Protein AF-A0A7V5RZQ2-F1 (afdb_monomer_lite)

Sequence (132 aa):
MTATGRISSGVIPLNARLYEAFACYRLAHAGFLLDWLLPAELPARLPHLSVLITIGHGAFGDATRLALNQFLESGGIWIAIGSPCDAPDLLGVEPQLHPSGAPVQLGEGYACAERENPLFKRDWELLHGFGG

Radius of gyration: 15.68 Å; chains: 1; bounding box: 34×39×40 Å

Structure (mmCIF, N/CA/C/O backbone):
data_AF-A0A7V5RZQ2-F1
#
_entry.id   AF-A0A7V5RZQ2-F1
#
loop_
_atom_site.group_PDB
_atom_site.id
_atom_site.type_symbol
_atom_site.label_atom_id
_atom_site.label_alt_id
_atom_site.label_comp_id
_atom_site.label_asym_id
_atom_site.label_entity_id
_atom_site.label_seq_id
_atom_site.pdbx_PDB_ins_code
_atom_site.Cartn_x
_atom_site.Cartn_y
_atom_site.Cartn_z
_atom_site.occupancy
_atom_site.B_iso_or_equiv
_atom_site.auth_seq_id
_atom_site.auth_comp_id
_atom_site.auth_asym_id
_atom_site.auth_atom_id
_atom_site.pdbx_PDB_model_num
ATOM 1 N N . MET A 1 1 ? -10.235 -18.682 22.147 1.00 24.05 1 MET A N 1
ATOM 2 C CA . MET A 1 1 ? -11.330 -19.211 21.297 1.00 24.05 1 MET A CA 1
ATOM 3 C C . MET A 1 1 ? -10.685 -19.991 20.155 1.00 24.05 1 MET A C 1
ATOM 5 O O . MET A 1 1 ? -9.606 -19.593 19.748 1.00 24.05 1 MET A O 1
ATOM 9 N N . THR A 1 2 ? -11.220 -21.157 19.782 1.00 22.09 2 THR A N 1
ATOM 10 C CA . THR A 1 2 ? -10.489 -22.326 19.233 1.00 22.09 2 THR A CA 1
ATOM 11 C C . THR A 1 2 ? -9.545 -22.073 18.039 1.00 22.09 2 THR A C 1
ATOM 13 O O . THR A 1 2 ? -9.846 -21.311 17.127 1.00 22.09 2 THR A O 1
ATOM 16 N N . ALA A 1 3 ? -8.391 -22.759 18.074 1.00 30.34 3 ALA A N 1
ATOM 17 C CA . ALA A 1 3 ? -7.157 -22.578 17.294 1.00 30.34 3 ALA A CA 1
ATOM 18 C C . ALA A 1 3 ? -7.210 -23.011 15.811 1.00 30.34 3 ALA A C 1
ATOM 20 O O . ALA A 1 3 ? -6.314 -23.686 15.312 1.00 30.34 3 ALA A O 1
ATOM 21 N N . THR A 1 4 ? -8.260 -22.629 15.095 1.00 28.31 4 THR A N 1
ATOM 22 C CA . THR A 1 4 ? -8.376 -22.801 13.640 1.00 28.31 4 THR A CA 1
ATOM 23 C C . THR A 1 4 ? -8.973 -21.524 13.067 1.00 28.31 4 THR A C 1
ATOM 25 O O . THR A 1 4 ? -10.167 -21.423 12.791 1.00 28.31 4 THR A O 1
ATOM 28 N N . GLY A 1 5 ? -8.131 -20.490 12.978 1.00 28.48 5 GLY A N 1
ATOM 29 C CA . GLY A 1 5 ? -8.486 -19.239 12.320 1.00 28.48 5 GLY A CA 1
ATOM 30 C C . GLY A 1 5 ? -8.974 -19.537 10.906 1.00 28.48 5 GLY A C 1
ATOM 31 O O . GLY A 1 5 ? -8.323 -20.276 10.170 1.00 28.48 5 GLY A O 1
ATOM 32 N N . ARG A 1 6 ? -10.148 -19.006 10.550 1.00 30.00 6 ARG A N 1
ATOM 33 C CA . ARG A 1 6 ? -10.659 -19.035 9.179 1.00 30.00 6 ARG A CA 1
ATOM 34 C C . ARG A 1 6 ? -9.589 -18.438 8.268 1.00 30.00 6 ARG A C 1
ATOM 36 O O . ARG A 1 6 ? -9.384 -17.230 8.280 1.00 30.00 6 ARG A O 1
ATOM 43 N N . ILE A 1 7 ? -8.917 -19.294 7.507 1.00 38.41 7 ILE A N 1
ATOM 44 C CA . ILE A 1 7 ? -8.077 -18.882 6.390 1.00 38.41 7 ILE A CA 1
ATOM 45 C C . ILE A 1 7 ? -9.056 -18.342 5.354 1.00 38.41 7 ILE A C 1
ATOM 47 O O . ILE A 1 7 ? -9.897 -19.088 4.847 1.00 38.41 7 ILE A O 1
ATOM 51 N N . SER A 1 8 ? -9.028 -17.036 5.118 1.00 40.72 8 SER A N 1
ATOM 52 C CA . SER A 1 8 ? -9.782 -16.439 4.029 1.00 40.72 8 SER A CA 1
ATOM 53 C C . SER A 1 8 ? -9.326 -17.090 2.723 1.00 40.72 8 SER A C 1
ATOM 55 O O . SER A 1 8 ? -8.150 -17.112 2.366 1.00 40.72 8 SER A O 1
ATOM 57 N N . SER A 1 9 ? -10.271 -17.727 2.047 1.00 42.19 9 SER A N 1
ATOM 58 C CA . SER A 1 9 ? -10.048 -18.621 0.912 1.00 42.19 9 SER A CA 1
ATOM 59 C C . SER A 1 9 ? -9.852 -17.873 -0.411 1.00 42.19 9 SER A C 1
ATOM 61 O O . SER A 1 9 ? -10.360 -18.309 -1.443 1.00 42.19 9 SER A O 1
ATOM 63 N N . GLY A 1 10 ? -9.185 -16.719 -0.395 1.00 51.62 10 GLY A N 1
ATOM 64 C CA . GLY A 1 10 ? -8.885 -15.992 -1.624 1.00 51.62 10 GLY A CA 1
ATOM 65 C C . GLY A 1 10 ? -7.684 -16.619 -2.336 1.00 51.62 10 GLY A C 1
ATOM 66 O O . GLY A 1 10 ? -6.677 -16.952 -1.710 1.00 51.62 10 GLY A O 1
ATOM 67 N N . VAL A 1 11 ? -7.803 -16.812 -3.647 1.00 56.50 11 VAL A N 1
ATOM 68 C CA . VAL A 1 11 ? -6.730 -17.337 -4.498 1.00 56.50 11 VAL A CA 1
ATOM 69 C C . VAL A 1 11 ? -5.678 -16.237 -4.675 1.00 56.50 11 VAL A C 1
ATOM 71 O O . VAL A 1 11 ? -6.028 -15.120 -5.050 1.00 56.50 11 VAL A O 1
ATOM 74 N N . ILE A 1 12 ? -4.399 -16.536 -4.412 1.00 59.00 12 ILE A N 1
ATOM 75 C CA . ILE A 1 12 ? -3.283 -15.627 -4.735 1.00 59.00 12 ILE A CA 1
ATOM 76 C C . ILE A 1 12 ? -3.394 -15.247 -6.225 1.00 59.00 12 ILE A C 1
ATOM 78 O O . ILE A 1 12 ? -3.614 -16.146 -7.042 1.00 59.00 12 ILE A O 1
ATOM 82 N N . PRO A 1 13 ? -3.250 -13.965 -6.612 1.00 57.62 13 PRO A N 1
ATOM 83 C CA . PRO A 1 13 ? -3.409 -13.548 -8.004 1.00 57.62 13 PRO A CA 1
ATOM 84 C C . PRO A 1 13 ? -2.559 -14.395 -8.969 1.00 57.62 13 PRO A C 1
ATOM 86 O O . PRO A 1 13 ? -1.339 -14.470 -8.833 1.00 57.62 13 PRO A O 1
ATOM 89 N N . LEU A 1 14 ? -3.211 -15.016 -9.961 1.00 52.56 14 LEU A N 1
ATOM 90 C CA . LEU A 1 14 ? -2.644 -16.027 -10.877 1.00 52.56 14 LEU A CA 1
ATOM 91 C C . LEU A 1 14 ? -1.454 -15.553 -11.739 1.00 52.56 14 LEU A C 1
ATOM 93 O O . LEU A 1 14 ? -0.773 -16.388 -12.324 1.00 52.56 14 LEU A O 1
ATOM 97 N N . ASN A 1 15 ? -1.188 -14.243 -11.800 1.00 59.28 15 ASN A N 1
ATOM 98 C CA . ASN A 1 15 ? -0.141 -13.630 -12.631 1.00 59.28 15 ASN A CA 1
ATOM 99 C C . ASN A 1 15 ? 0.922 -12.869 -11.818 1.00 59.28 15 ASN A C 1
ATOM 101 O O . ASN A 1 15 ? 1.612 -12.009 -12.364 1.00 59.28 15 ASN A O 1
ATOM 105 N N . ALA A 1 16 ? 1.040 -13.151 -10.519 1.00 62.34 16 ALA A N 1
ATOM 106 C CA . ALA A 1 16 ? 2.029 -12.508 -9.664 1.00 62.34 16 ALA A CA 1
ATOM 107 C C . ALA A 1 16 ? 3.464 -12.869 -10.094 1.00 62.34 16 ALA A C 1
ATOM 109 O O . ALA A 1 16 ? 3.788 -14.039 -10.327 1.00 62.34 16 ALA A O 1
ATOM 110 N N . ARG A 1 17 ? 4.354 -11.873 -10.160 1.00 69.50 17 ARG A N 1
ATOM 111 C CA . ARG A 1 17 ? 5.804 -12.103 -10.293 1.00 69.50 17 ARG A CA 1
ATOM 112 C C . ARG A 1 17 ? 6.309 -12.904 -9.086 1.00 69.50 17 ARG A C 1
ATOM 114 O O . ARG A 1 17 ? 5.699 -12.865 -8.022 1.00 69.50 17 ARG A O 1
ATOM 121 N N . LEU A 1 18 ? 7.459 -13.580 -9.203 1.00 68.56 18 LEU A N 1
ATOM 122 C CA . LEU A 1 18 ? 8.021 -14.399 -8.107 1.00 68.56 18 LEU A CA 1
ATOM 123 C C . LEU A 1 18 ? 8.107 -13.640 -6.774 1.00 68.56 18 LEU A C 1
ATOM 125 O O . LEU A 1 18 ? 7.752 -14.179 -5.728 1.00 68.56 18 LEU A O 1
ATOM 129 N N . TYR A 1 19 ? 8.532 -12.378 -6.832 1.00 71.62 19 TYR A N 1
ATOM 130 C CA . TYR A 1 19 ? 8.577 -11.489 -5.678 1.00 71.62 19 TYR A CA 1
ATOM 131 C C . TYR A 1 19 ? 7.187 -11.248 -5.059 1.00 71.62 19 TYR A C 1
ATOM 133 O O . TYR A 1 19 ? 6.997 -11.434 -3.858 1.00 71.62 19 TYR A O 1
ATOM 141 N N . GLU A 1 20 ? 6.206 -10.884 -5.886 1.00 76.62 20 GLU A N 1
ATOM 142 C CA . GLU A 1 20 ? 4.829 -10.622 -5.459 1.00 76.62 20 GLU A CA 1
ATOM 143 C C . GLU A 1 20 ? 4.204 -11.880 -4.842 1.00 76.62 20 GLU A C 1
ATOM 145 O O . GLU A 1 20 ? 3.618 -11.823 -3.765 1.00 76.62 20 GLU A O 1
ATOM 150 N N . ALA A 1 21 ? 4.413 -13.041 -5.470 1.00 73.38 21 ALA A N 1
ATOM 151 C CA . ALA A 1 21 ? 3.954 -14.330 -4.968 1.00 73.38 21 ALA A CA 1
ATOM 152 C C . ALA A 1 21 ? 4.574 -14.669 -3.602 1.00 73.38 21 ALA A C 1
ATOM 154 O O . ALA A 1 21 ? 3.871 -15.127 -2.698 1.00 73.38 21 ALA A O 1
ATOM 155 N N . PHE A 1 22 ? 5.873 -14.409 -3.422 1.00 76.88 22 PHE A N 1
ATOM 156 C CA . PHE A 1 22 ? 6.553 -14.625 -2.147 1.00 76.88 22 PHE A CA 1
ATOM 157 C C . PHE A 1 22 ? 6.032 -13.689 -1.049 1.00 76.88 22 PHE A C 1
ATOM 159 O O . PHE A 1 22 ? 5.739 -14.149 0.055 1.00 76.88 22 PHE A O 1
ATOM 166 N N . ALA A 1 23 ? 5.861 -12.398 -1.338 1.00 79.50 23 ALA A N 1
ATOM 167 C CA . ALA A 1 23 ? 5.291 -11.442 -0.390 1.00 79.50 23 ALA A CA 1
ATOM 168 C C . ALA A 1 23 ? 3.858 -11.836 0.017 1.00 79.50 23 ALA A C 1
ATOM 170 O O . ALA A 1 23 ? 3.549 -11.883 1.211 1.00 79.50 23 ALA A O 1
ATOM 171 N N . CYS A 1 24 ? 3.017 -12.225 -0.950 1.00 81.19 24 CYS A N 1
ATOM 172 C CA . CYS A 1 24 ? 1.670 -12.733 -0.688 1.00 81.19 24 CYS A CA 1
ATOM 173 C C . CYS A 1 24 ? 1.684 -13.969 0.222 1.00 81.19 24 CYS A C 1
ATOM 175 O O . CYS A 1 24 ? 0.928 -14.035 1.192 1.00 81.19 24 CYS A O 1
ATOM 177 N N . TYR A 1 25 ? 2.579 -14.924 -0.052 1.00 80.31 25 TYR A N 1
ATOM 178 C CA . TYR A 1 25 ? 2.769 -16.108 0.784 1.00 80.31 25 TYR A CA 1
ATOM 179 C C . TYR A 1 25 ? 3.140 -15.727 2.223 1.00 80.31 25 TYR A C 1
ATOM 181 O O . TYR A 1 25 ? 2.527 -16.210 3.172 1.00 80.31 25 TYR A O 1
ATOM 189 N N . ARG A 1 26 ? 4.100 -14.814 2.417 1.00 82.12 26 ARG A N 1
ATOM 190 C CA . ARG A 1 26 ? 4.506 -14.367 3.760 1.00 82.12 26 ARG A CA 1
ATOM 191 C C . ARG A 1 26 ? 3.360 -13.700 4.520 1.00 82.12 26 ARG A C 1
ATOM 193 O O . ARG A 1 26 ? 3.184 -13.999 5.699 1.00 82.12 26 ARG A O 1
ATOM 200 N N . LEU A 1 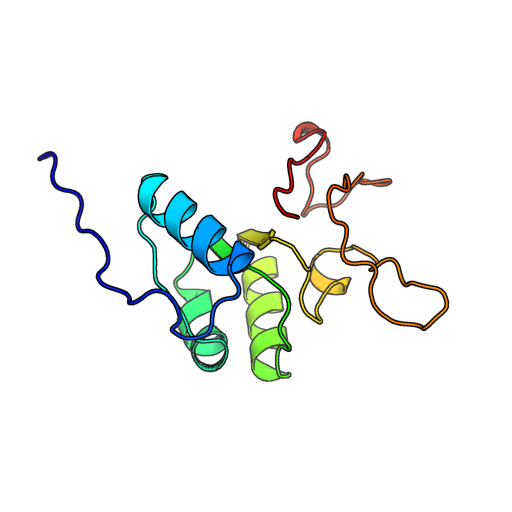27 ? 2.568 -12.855 3.859 1.00 81.94 27 LEU A N 1
ATOM 201 C CA . LEU A 1 27 ? 1.407 -12.205 4.475 1.00 81.94 27 LEU A CA 1
ATOM 202 C C . LEU A 1 27 ? 0.342 -13.215 4.906 1.00 81.94 27 LEU A C 1
ATOM 204 O O . LEU A 1 27 ? -0.187 -13.097 6.011 1.00 81.94 27 LEU A O 1
ATOM 208 N N . ALA A 1 28 ? 0.078 -14.244 4.095 1.00 82.62 28 ALA A N 1
ATOM 209 C CA . ALA A 1 28 ? -0.876 -15.301 4.437 1.00 82.62 28 ALA A CA 1
ATOM 210 C C . ALA A 1 28 ? -0.508 -16.049 5.734 1.00 82.62 28 ALA A C 1
ATOM 212 O O . ALA A 1 28 ? -1.380 -16.580 6.420 1.00 82.62 28 ALA A O 1
ATOM 213 N N . HIS A 1 29 ? 0.774 -16.047 6.104 1.00 79.75 29 HIS A N 1
ATOM 214 C CA . HIS A 1 29 ? 1.284 -16.659 7.331 1.00 79.75 29 HIS A CA 1
ATOM 215 C C . HIS A 1 29 ? 1.516 -15.667 8.482 1.00 79.75 29 HIS A C 1
ATOM 217 O O . HIS A 1 29 ? 1.950 -16.079 9.556 1.00 79.75 29 HIS A O 1
ATOM 223 N N . ALA A 1 30 ? 1.209 -14.381 8.302 1.00 79.12 30 ALA A N 1
ATOM 224 C CA . ALA A 1 30 ? 1.449 -13.344 9.307 1.00 79.12 30 ALA A CA 1
ATOM 225 C C . ALA A 1 30 ? 0.309 -13.190 10.339 1.00 79.12 30 ALA A C 1
ATOM 227 O O . ALA A 1 30 ? 0.369 -12.316 11.198 1.00 79.12 30 ALA A O 1
ATOM 228 N N . GLY A 1 31 ? -0.721 -14.046 10.288 1.00 79.12 31 GLY A N 1
ATOM 229 C CA . GLY A 1 31 ? -1.823 -14.049 11.261 1.00 79.12 31 GLY A CA 1
ATOM 230 C C . GLY A 1 31 ? -2.900 -12.986 11.016 1.00 79.12 31 GLY A C 1
ATOM 231 O O . GLY A 1 31 ? -3.749 -12.773 11.880 1.00 79.12 31 GLY A O 1
ATOM 232 N N . PHE A 1 32 ? -2.890 -12.338 9.848 1.00 77.06 32 PHE A N 1
ATOM 233 C CA . PHE A 1 32 ? -3.928 -11.396 9.434 1.00 77.06 32 PHE A CA 1
ATOM 234 C C . PHE A 1 32 ? -5.129 -12.106 8.804 1.00 77.06 32 PHE A C 1
ATOM 236 O O . PHE A 1 32 ? -4.994 -13.147 8.159 1.00 77.06 32 PH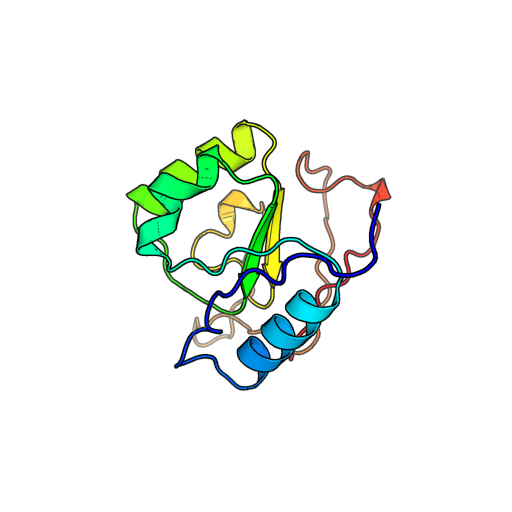E A O 1
ATOM 243 N N . LEU A 1 33 ? -6.310 -11.498 8.940 1.00 83.31 33 LEU A N 1
ATOM 244 C CA . LEU A 1 33 ? -7.478 -11.854 8.141 1.00 83.31 33 LEU A CA 1
ATOM 245 C C . LEU A 1 33 ? -7.402 -11.060 6.834 1.00 83.31 33 LEU A C 1
ATOM 247 O O . LEU A 1 33 ? -7.627 -9.853 6.827 1.00 83.31 33 LEU A O 1
ATOM 251 N N . LEU A 1 34 ? -7.002 -11.731 5.758 1.00 83.06 34 LEU A N 1
ATOM 252 C CA . LEU A 1 34 ? -6.713 -11.089 4.476 1.00 83.06 34 LEU A CA 1
ATOM 253 C C . LEU A 1 34 ? -7.906 -11.191 3.535 1.00 83.06 34 LEU A C 1
ATOM 255 O O . LEU A 1 34 ? -8.600 -12.200 3.535 1.00 83.06 34 LEU A O 1
ATOM 259 N N . ASP A 1 35 ? -8.114 -10.197 2.686 1.00 87.00 35 ASP A N 1
AT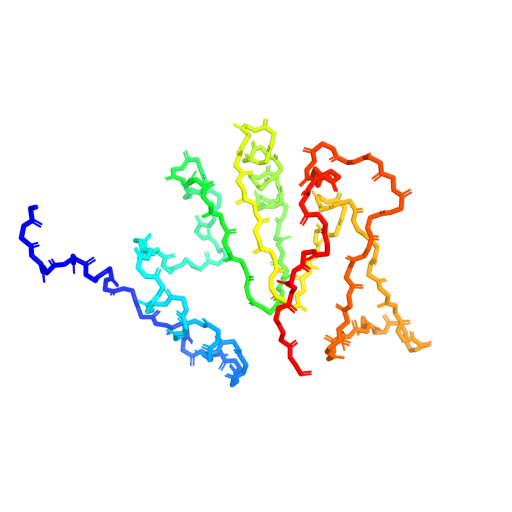OM 260 C CA . ASP A 1 35 ? -8.933 -10.371 1.491 1.00 87.00 35 ASP A CA 1
ATOM 261 C C . ASP A 1 35 ? -8.102 -10.000 0.267 1.00 87.00 35 ASP A C 1
ATOM 263 O O . ASP A 1 35 ? -7.432 -8.965 0.258 1.00 87.00 35 ASP A O 1
ATOM 267 N N . TRP A 1 36 ? -8.099 -10.873 -0.737 1.00 85.75 36 TRP A N 1
ATOM 268 C CA . TRP A 1 36 ? -7.345 -10.661 -1.967 1.00 85.75 36 TRP A CA 1
ATOM 269 C C . TRP A 1 36 ? -8.261 -9.973 -2.966 1.00 85.75 36 TRP A C 1
ATOM 271 O O . TRP A 1 36 ? -9.240 -10.562 -3.414 1.00 85.75 36 TRP A O 1
ATOM 281 N N . LEU A 1 37 ? -7.940 -8.724 -3.293 1.00 85.94 37 LEU A N 1
ATOM 282 C CA . LEU A 1 37 ? -8.777 -7.870 -4.126 1.00 85.94 37 LEU A CA 1
ATOM 283 C C . LEU A 1 37 ? -8.124 -7.618 -5.481 1.00 85.94 37 LEU A C 1
ATOM 285 O O . LEU A 1 37 ? -6.922 -7.357 -5.576 1.00 85.94 37 LEU A O 1
ATOM 289 N N . LEU A 1 38 ? -8.938 -7.623 -6.528 1.00 82.38 38 LEU A N 1
ATOM 290 C CA . LEU A 1 38 ? -8.581 -7.041 -7.810 1.00 82.38 38 LEU A CA 1
ATOM 291 C C . LEU A 1 38 ? -8.611 -5.507 -7.707 1.00 82.38 38 LEU A C 1
ATOM 293 O O . LEU A 1 38 ? -9.450 -4.950 -6.993 1.00 82.38 38 LEU A O 1
ATOM 297 N N . PRO A 1 39 ? -7.781 -4.785 -8.483 1.00 79.94 39 PRO A N 1
ATOM 298 C CA . PRO A 1 39 ? -7.784 -3.319 -8.476 1.00 79.94 39 PRO A CA 1
ATOM 299 C C . PRO A 1 39 ? -9.161 -2.691 -8.742 1.00 79.94 39 PRO A C 1
ATOM 301 O O . PRO A 1 39 ? -9.489 -1.653 -8.172 1.00 79.94 39 PRO A O 1
ATOM 304 N N . ALA A 1 40 ? -9.983 -3.337 -9.576 1.00 82.75 40 ALA A N 1
ATOM 305 C CA . ALA A 1 40 ? -11.337 -2.887 -9.902 1.00 82.75 40 ALA A CA 1
ATOM 306 C C . ALA A 1 40 ? -12.326 -3.002 -8.726 1.00 82.75 40 ALA A C 1
ATOM 308 O O . ALA A 1 40 ? -13.353 -2.328 -8.721 1.00 82.75 40 ALA A O 1
ATOM 309 N N . GLU A 1 41 ? -12.030 -3.836 -7.728 1.00 87.75 41 GLU A N 1
ATOM 310 C CA . GLU A 1 41 ? -12.874 -4.020 -6.545 1.00 87.75 41 GLU A CA 1
ATOM 311 C C . GLU A 1 41 ? -12.571 -2.980 -5.460 1.00 87.75 41 GLU A C 1
ATOM 313 O O . GLU A 1 41 ? -13.411 -2.731 -4.594 1.00 87.75 41 GLU A O 1
ATOM 318 N N . LEU A 1 42 ? -11.397 -2.339 -5.511 1.00 88.69 42 LEU A N 1
ATOM 319 C CA . LEU A 1 42 ? -10.934 -1.413 -4.476 1.00 88.69 42 LEU A CA 1
ATOM 320 C C . LEU A 1 42 ? -11.949 -0.310 -4.134 1.00 88.69 42 LEU A C 1
ATOM 322 O O . LEU A 1 42 ? -12.229 -0.163 -2.943 1.00 88.69 42 LEU A O 1
ATOM 326 N N . PRO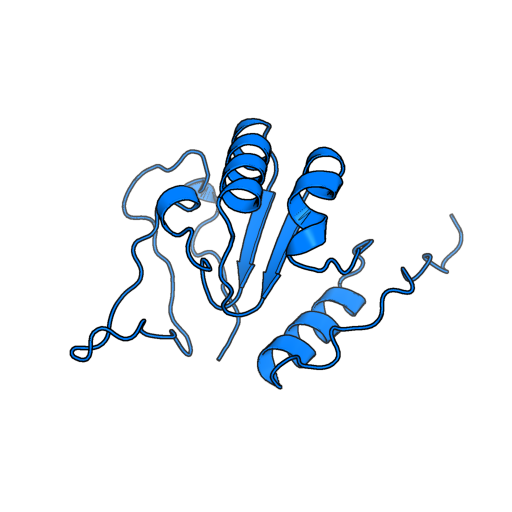 A 1 43 ? -12.573 0.410 -5.093 1.00 91.62 43 PRO A N 1
ATOM 327 C CA . PRO A 1 43 ? -13.507 1.484 -4.749 1.00 91.62 43 PRO A CA 1
ATOM 328 C C . PRO A 1 43 ? -14.680 1.023 -3.876 1.00 91.62 43 PRO A C 1
ATOM 330 O O . PRO A 1 43 ? -15.114 1.748 -2.986 1.00 91.62 43 PRO A O 1
ATOM 333 N N . ALA A 1 44 ? -15.176 -0.198 -4.099 1.00 91.44 44 ALA A N 1
ATOM 334 C CA . ALA A 1 44 ? -16.296 -0.753 -3.344 1.00 91.44 44 ALA A CA 1
ATOM 335 C C . ALA A 1 44 ? -15.868 -1.363 -2.000 1.00 91.44 44 ALA A C 1
ATOM 337 O O . ALA A 1 44 ? -16.680 -1.474 -1.085 1.00 91.44 44 ALA A O 1
ATOM 338 N N . ARG A 1 45 ? -14.610 -1.802 -1.877 1.00 91.75 45 ARG A N 1
ATOM 339 C CA . ARG A 1 45 ? -14.129 -2.539 -0.700 1.00 91.75 45 ARG A CA 1
ATOM 340 C C . ARG A 1 45 ? -13.406 -1.658 0.314 1.00 91.75 45 ARG A C 1
ATOM 342 O O . ARG A 1 45 ? -13.520 -1.943 1.503 1.00 91.75 45 ARG A O 1
ATOM 349 N N . LEU A 1 46 ? -12.723 -0.595 -0.118 1.00 91.25 46 LEU A N 1
ATOM 350 C CA . LEU A 1 46 ? -11.925 0.289 0.745 1.00 91.25 46 LEU A CA 1
ATOM 351 C C . LEU A 1 46 ? -12.661 0.819 1.988 1.00 91.25 46 LEU A C 1
ATOM 353 O O . LEU A 1 46 ? -12.067 0.754 3.063 1.00 91.25 46 LEU A O 1
ATOM 357 N N . PRO A 1 47 ? -13.943 1.242 1.920 1.00 91.12 47 PRO A N 1
ATOM 358 C CA . PRO A 1 47 ? -14.677 1.705 3.106 1.00 91.12 47 PRO A CA 1
ATOM 359 C C . PRO A 1 47 ? -14.850 0.649 4.210 1.00 91.12 47 PRO A C 1
ATOM 361 O O . PRO A 1 47 ? -15.267 0.971 5.320 1.00 91.12 47 PRO A O 1
ATOM 364 N N . HIS A 1 48 ? -14.578 -0.622 3.906 1.00 90.44 48 HIS A N 1
ATOM 365 C CA . HIS A 1 48 ? -14.732 -1.757 4.815 1.00 90.44 48 HIS A CA 1
ATOM 366 C C . HIS A 1 48 ? -13.394 -2.355 5.261 1.00 90.44 48 HIS A C 1
ATOM 368 O O . HIS A 1 48 ? -13.381 -3.374 5.954 1.00 90.44 48 HIS A O 1
ATOM 374 N N . LEU A 1 49 ? -12.274 -1.759 4.852 1.00 89.19 49 LEU A N 1
ATOM 375 C CA . LEU A 1 49 ? -10.937 -2.186 5.243 1.00 89.19 49 LEU A CA 1
ATOM 376 C C . LEU A 1 49 ? -10.402 -1.277 6.348 1.00 89.19 49 LEU A C 1
ATOM 378 O O . LEU A 1 49 ? -10.785 -0.119 6.464 1.00 89.19 49 LEU A O 1
ATOM 382 N N . SER A 1 50 ? -9.492 -1.802 7.164 1.00 87.75 50 SER A N 1
ATOM 383 C CA . SER A 1 50 ? -8.665 -0.978 8.061 1.00 87.75 50 SER A CA 1
ATOM 384 C C . SER A 1 50 ? -7.265 -0.766 7.490 1.00 87.75 50 SER A C 1
ATOM 386 O O . SER A 1 50 ? -6.640 0.264 7.726 1.00 87.75 50 SER A O 1
ATOM 388 N N . VAL A 1 51 ? -6.778 -1.750 6.730 1.00 90.25 51 VAL A N 1
ATOM 389 C CA . VAL A 1 51 ? -5.450 -1.752 6.122 1.00 90.25 51 VAL A CA 1
ATOM 390 C C . VAL A 1 51 ? -5.578 -2.215 4.676 1.00 90.25 51 VAL A C 1
ATOM 392 O O . VAL A 1 51 ? -6.135 -3.281 4.413 1.00 90.25 51 VAL A O 1
ATOM 395 N N . LEU A 1 52 ? -5.041 -1.424 3.753 1.00 92.06 52 LEU A N 1
ATOM 396 C CA . LEU A 1 52 ? -4.769 -1.819 2.378 1.00 92.06 52 LEU A CA 1
ATOM 397 C C . LEU A 1 52 ? -3.281 -2.155 2.258 1.00 92.06 52 LEU A C 1
ATOM 399 O O . LEU A 1 52 ? -2.433 -1.345 2.630 1.00 92.06 52 LEU A O 1
ATOM 403 N N . ILE A 1 53 ? -2.961 -3.316 1.689 1.00 90.12 53 ILE A N 1
ATOM 404 C CA . ILE A 1 53 ? -1.590 -3.670 1.311 1.00 90.12 53 ILE A CA 1
ATOM 405 C C . ILE A 1 53 ? -1.548 -3.852 -0.203 1.00 90.12 53 ILE A C 1
ATOM 407 O O . ILE A 1 53 ? -2.297 -4.662 -0.747 1.00 90.12 53 ILE A O 1
ATOM 411 N N . THR A 1 54 ? -0.673 -3.113 -0.879 1.00 88.31 54 THR A N 1
ATOM 412 C CA . THR A 1 54 ? -0.399 -3.286 -2.311 1.00 88.31 54 THR A CA 1
ATOM 413 C C . THR A 1 54 ? 1.002 -3.849 -2.487 1.00 88.31 54 THR A C 1
ATOM 415 O O . THR A 1 54 ? 1.909 -3.496 -1.739 1.00 88.31 54 THR A O 1
ATOM 418 N N . ILE A 1 55 ? 1.183 -4.752 -3.448 1.00 84.00 55 ILE A N 1
ATOM 419 C CA . ILE A 1 55 ? 2.464 -5.419 -3.702 1.00 84.00 55 ILE A CA 1
ATOM 420 C C . ILE A 1 55 ? 2.782 -5.287 -5.186 1.00 84.00 55 ILE A C 1
ATOM 422 O O . ILE A 1 55 ? 1.953 -5.625 -6.029 1.00 84.00 55 ILE A O 1
ATOM 426 N N . GLY A 1 56 ? 3.988 -4.818 -5.491 1.00 79.62 56 GLY A N 1
ATOM 427 C CA . GLY A 1 56 ? 4.414 -4.538 -6.855 1.00 79.62 56 GLY A CA 1
ATOM 428 C C . GLY A 1 56 ? 3.876 -3.203 -7.365 1.00 79.62 56 GLY A C 1
ATOM 429 O O . GLY A 1 56 ? 3.453 -2.343 -6.595 1.00 79.62 56 GLY A O 1
ATOM 430 N N . HIS A 1 57 ? 3.931 -3.018 -8.683 1.00 79.88 57 HIS A N 1
ATOM 431 C CA . HIS A 1 57 ? 3.495 -1.791 -9.347 1.00 79.88 57 HIS A CA 1
ATOM 432 C C . HIS A 1 57 ? 2.194 -2.021 -10.118 1.00 79.88 57 HIS A C 1
ATOM 434 O O . HIS A 1 57 ? 2.041 -3.026 -10.810 1.00 79.88 57 HIS A O 1
ATOM 440 N N . GLY A 1 58 ? 1.283 -1.057 -10.040 1.00 79.62 58 GLY A N 1
ATOM 441 C CA . GLY A 1 58 ? 0.012 -1.070 -10.751 1.00 79.62 58 GLY A CA 1
ATOM 442 C C . GLY A 1 58 ? -0.489 0.350 -10.974 1.00 79.62 58 GLY A C 1
ATOM 443 O O . GLY A 1 58 ? -0.036 1.272 -10.299 1.00 79.62 58 GLY A O 1
ATOM 444 N N . ALA A 1 59 ? -1.406 0.499 -11.926 1.00 83.06 59 ALA A N 1
ATOM 445 C CA . ALA A 1 59 ? -2.085 1.758 -12.188 1.00 83.06 59 ALA A CA 1
ATOM 446 C C . ALA A 1 59 ? -3.461 1.768 -11.515 1.00 83.06 59 ALA A C 1
ATOM 448 O O . ALA A 1 59 ? -4.213 0.788 -11.596 1.00 83.06 59 ALA A O 1
ATOM 449 N N . PHE A 1 60 ? -3.800 2.880 -10.883 1.00 84.62 60 PHE A N 1
ATOM 450 C CA . PHE A 1 60 ? -5.107 3.162 -10.329 1.00 84.62 60 PHE A CA 1
ATOM 451 C C . PHE A 1 60 ? -5.842 4.121 -11.259 1.00 84.62 60 PHE A C 1
ATOM 453 O O . PHE A 1 60 ? -5.446 5.265 -11.456 1.00 84.62 60 PHE A O 1
ATOM 460 N N . GLY A 1 61 ? -6.973 3.670 -11.802 1.00 84.06 61 GLY A N 1
ATOM 461 C CA . GLY A 1 61 ? -7.890 4.587 -12.477 1.00 84.06 61 GLY A CA 1
ATOM 462 C C . GLY A 1 61 ? -8.423 5.652 -11.512 1.00 84.06 61 GLY A C 1
ATOM 463 O O . GLY A 1 61 ? -8.404 5.465 -10.292 1.00 84.06 61 GLY A O 1
ATOM 464 N N . ASP A 1 62 ? -8.965 6.739 -12.060 1.00 89.75 62 ASP A N 1
ATOM 465 C CA . ASP A 1 62 ? -9.432 7.906 -11.293 1.00 89.75 62 ASP A CA 1
ATOM 466 C C . ASP A 1 62 ? -10.369 7.538 -10.133 1.00 89.75 62 ASP A C 1
ATOM 468 O O . ASP A 1 62 ? -10.236 8.058 -9.025 1.00 89.75 62 ASP A O 1
ATOM 472 N N . ALA A 1 63 ? -11.280 6.585 -10.358 1.00 89.69 63 ALA A N 1
ATOM 473 C CA . ALA A 1 63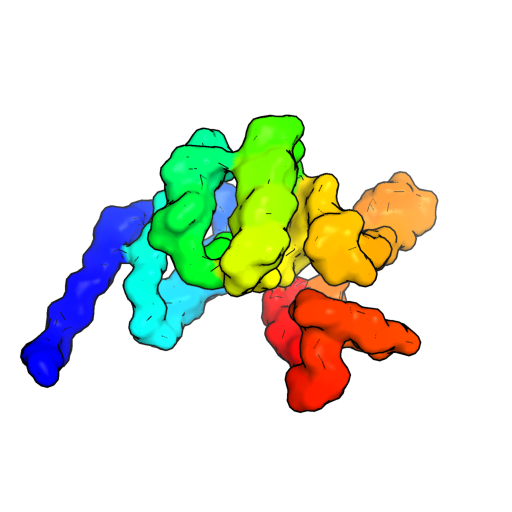 ? -12.203 6.100 -9.333 1.00 89.69 63 ALA A CA 1
ATOM 474 C C . ALA A 1 63 ? -11.478 5.439 -8.146 1.00 89.69 63 ALA A C 1
ATOM 476 O O . ALA A 1 63 ? -11.841 5.666 -6.992 1.00 89.69 63 ALA A O 1
ATOM 477 N N . THR A 1 64 ? -10.437 4.648 -8.416 1.00 90.62 64 THR A N 1
ATOM 478 C CA . THR A 1 64 ? -9.626 4.002 -7.378 1.00 90.62 64 THR A CA 1
ATOM 479 C C . THR A 1 64 ? -8.761 5.020 -6.648 1.00 90.62 64 THR A C 1
ATOM 481 O O . THR A 1 64 ? -8.703 4.968 -5.422 1.00 90.62 64 THR A O 1
ATOM 484 N N . ARG A 1 65 ? -8.152 5.986 -7.354 1.00 91.12 65 ARG A N 1
ATOM 485 C CA . ARG A 1 65 ? -7.393 7.076 -6.714 1.00 91.12 65 ARG A CA 1
ATOM 486 C C . ARG A 1 65 ? -8.267 7.899 -5.770 1.00 91.12 65 ARG A C 1
ATOM 488 O O . ARG A 1 65 ? -7.850 8.163 -4.645 1.00 91.12 65 ARG A O 1
ATOM 495 N N . LEU A 1 66 ? -9.478 8.266 -6.195 1.00 92.50 66 LEU A N 1
ATOM 496 C CA . LEU A 1 66 ? -10.418 9.015 -5.358 1.00 92.50 66 LEU A CA 1
ATOM 497 C C . LEU A 1 66 ? -10.811 8.226 -4.101 1.00 92.50 66 LEU A C 1
ATOM 499 O O . LEU A 1 66 ? -10.744 8.761 -2.997 1.00 92.50 66 LEU A O 1
ATOM 503 N N . ALA A 1 67 ? -11.176 6.951 -4.254 1.00 93.06 67 ALA A N 1
ATOM 504 C CA . ALA A 1 67 ? -11.534 6.100 -3.121 1.00 93.06 67 ALA A CA 1
ATOM 505 C C . ALA A 1 67 ? -10.356 5.886 -2.157 1.00 93.06 67 ALA A C 1
ATOM 507 O O . ALA A 1 67 ? -10.545 5.870 -0.943 1.00 93.06 67 ALA A O 1
ATOM 508 N N . LEU A 1 68 ? -9.136 5.750 -2.685 1.00 92.25 68 LEU A N 1
ATOM 509 C CA . LEU A 1 68 ? -7.925 5.605 -1.882 1.00 92.25 68 LEU A CA 1
ATOM 510 C C . LEU A 1 68 ? -7.630 6.874 -1.079 1.00 92.25 68 LEU A C 1
ATOM 512 O O . LEU A 1 68 ? -7.334 6.786 0.107 1.00 92.25 68 LEU A O 1
ATOM 516 N N . ASN A 1 69 ? -7.766 8.049 -1.694 1.00 92.88 69 ASN A N 1
ATOM 517 C CA . ASN A 1 69 ? -7.612 9.323 -0.998 1.00 92.88 69 ASN A CA 1
ATOM 518 C C . ASN A 1 69 ? -8.625 9.459 0.156 1.00 92.88 69 ASN A C 1
ATOM 520 O O . ASN A 1 69 ? -8.218 9.703 1.288 1.00 92.88 69 ASN A O 1
ATOM 524 N N . GLN A 1 70 ? -9.909 9.177 -0.090 1.00 93.62 70 GLN A N 1
ATOM 525 C CA . GLN A 1 70 ? -10.952 9.200 0.947 1.00 93.62 70 GLN A CA 1
ATOM 526 C C . GLN A 1 70 ? -10.687 8.193 2.075 1.00 93.62 70 GLN A C 1
ATOM 528 O O . GLN A 1 70 ? -10.889 8.495 3.252 1.00 93.62 70 GLN A O 1
ATOM 533 N N . PHE A 1 71 ? -10.217 6.993 1.727 1.00 93.69 71 PHE A N 1
ATOM 534 C CA . PHE A 1 71 ? -9.831 5.975 2.698 1.00 93.69 71 PHE A CA 1
ATOM 535 C C . PHE A 1 71 ? -8.721 6.482 3.629 1.00 93.69 71 PHE A C 1
ATOM 537 O O . PHE A 1 71 ? -8.860 6.382 4.848 1.00 93.69 71 PHE A O 1
ATOM 544 N N . LEU A 1 72 ? -7.669 7.088 3.075 1.00 91.44 72 LEU A N 1
ATOM 545 C CA . LEU A 1 72 ? -6.565 7.659 3.851 1.00 91.44 72 LEU A CA 1
ATOM 546 C C . LEU A 1 72 ? -7.020 8.829 4.733 1.00 91.44 72 LEU A C 1
ATOM 548 O O . LEU A 1 72 ? -6.680 8.870 5.914 1.00 91.44 72 LEU A O 1
ATOM 552 N N . GLU A 1 73 ? -7.837 9.743 4.202 1.00 90.50 73 GLU A N 1
ATOM 553 C CA . GLU A 1 73 ? -8.403 10.864 4.970 1.00 90.50 73 GLU A CA 1
ATOM 554 C C . GLU A 1 73 ? -9.272 10.393 6.146 1.00 90.50 73 GLU A C 1
ATOM 556 O O . GLU A 1 73 ? -9.294 11.025 7.201 1.00 90.50 73 GLU A O 1
ATOM 561 N N . SER A 1 74 ? -9.945 9.247 5.998 1.00 88.94 74 SER A N 1
ATOM 562 C CA . SER A 1 74 ? -10.737 8.621 7.064 1.00 88.94 74 SER A CA 1
ATOM 563 C C . SER A 1 74 ? -9.906 7.871 8.120 1.00 88.94 74 SER A C 1
ATOM 565 O O . SER A 1 74 ? -10.471 7.324 9.068 1.00 88.94 74 SER A O 1
ATOM 567 N N . GLY A 1 75 ? -8.573 7.856 7.990 1.00 88.56 75 GLY A N 1
ATOM 568 C CA . GLY A 1 75 ? -7.653 7.168 8.902 1.00 88.56 75 GLY A CA 1
ATOM 569 C C . GLY A 1 75 ? -7.312 5.731 8.498 1.00 88.56 75 GLY A C 1
ATOM 570 O O . GLY A 1 75 ? -6.727 4.993 9.294 1.00 88.56 75 GLY A O 1
ATOM 571 N N . GLY A 1 76 ? -7.672 5.320 7.282 1.00 89.81 76 GLY A N 1
ATOM 572 C CA . GLY A 1 76 ? -7.249 4.054 6.702 1.00 89.81 76 GLY A CA 1
ATOM 573 C C . GLY A 1 76 ? -5.734 3.987 6.516 1.00 89.81 76 GLY A C 1
ATOM 574 O O . GLY A 1 76 ? -5.086 4.982 6.196 1.00 89.81 76 GLY A O 1
ATOM 575 N N . ILE A 1 77 ? -5.152 2.803 6.708 1.00 90.31 77 ILE A N 1
ATOM 576 C CA . ILE A 1 77 ? -3.707 2.596 6.562 1.00 90.31 77 ILE A CA 1
ATOM 577 C C . ILE A 1 77 ? -3.425 1.984 5.195 1.00 90.31 77 ILE A C 1
ATOM 579 O O . ILE A 1 77 ? -3.978 0.937 4.861 1.00 90.31 77 ILE A O 1
ATOM 583 N N . TRP A 1 78 ? -2.523 2.590 4.426 1.00 91.38 78 TRP A N 1
ATOM 584 C CA . TRP A 1 78 ? -2.009 2.003 3.190 1.00 91.38 78 TRP A CA 1
ATOM 585 C C . TRP A 1 78 ? -0.526 1.658 3.325 1.00 91.38 78 TRP A C 1
ATOM 587 O O . TRP A 1 78 ? 0.298 2.516 3.632 1.00 91.38 78 TRP A O 1
ATOM 597 N N . ILE A 1 79 ? -0.195 0.390 3.079 1.00 87.62 79 ILE A N 1
ATOM 598 C CA . ILE A 1 79 ? 1.174 -0.120 3.016 1.00 87.62 79 ILE A CA 1
ATOM 599 C C . ILE A 1 79 ? 1.469 -0.507 1.566 1.00 87.62 79 ILE A C 1
ATOM 601 O O . ILE A 1 79 ? 0.894 -1.459 1.037 1.00 87.62 79 ILE A O 1
ATOM 605 N N . ALA A 1 80 ? 2.377 0.227 0.931 1.00 85.94 80 ALA A N 1
ATOM 606 C CA . ALA A 1 80 ? 2.784 -0.011 -0.446 1.00 85.94 80 ALA A CA 1
ATOM 607 C C . ALA A 1 80 ? 4.139 -0.732 -0.491 1.00 85.94 80 ALA A C 1
ATOM 609 O O . ALA A 1 80 ? 5.160 -0.193 -0.067 1.00 85.94 80 ALA A O 1
ATOM 610 N N . ILE A 1 81 ? 4.147 -1.969 -0.985 1.00 81.56 81 ILE A N 1
ATOM 611 C CA . ILE A 1 81 ? 5.310 -2.857 -0.994 1.00 81.56 81 ILE A CA 1
ATOM 612 C C . ILE A 1 81 ? 5.881 -2.942 -2.415 1.00 81.56 81 ILE A C 1
ATOM 614 O O . ILE A 1 81 ? 5.230 -3.426 -3.339 1.00 81.56 81 ILE A O 1
ATOM 618 N N . GLY A 1 82 ? 7.128 -2.502 -2.595 1.00 74.19 82 GLY A N 1
ATOM 619 C CA . GLY A 1 82 ? 7.852 -2.535 -3.875 1.00 74.19 82 GLY A CA 1
ATOM 620 C C . GLY A 1 82 ? 7.523 -1.391 -4.846 1.00 74.19 82 GLY A C 1
ATOM 621 O O . GLY A 1 82 ? 8.316 -1.108 -5.739 1.00 74.19 82 GLY A O 1
ATOM 622 N N . SER A 1 83 ? 6.391 -0.698 -4.688 1.00 78.12 83 SER A N 1
ATOM 623 C CA . SER A 1 83 ? 6.079 0.521 -5.445 1.00 78.12 83 SER A CA 1
ATOM 624 C C . SER A 1 83 ? 4.927 1.302 -4.803 1.00 78.12 83 SER A C 1
ATOM 626 O O . SER A 1 83 ? 3.976 0.669 -4.350 1.00 78.12 83 SER A O 1
ATOM 628 N N . PRO A 1 84 ? 4.926 2.650 -4.851 1.00 79.12 84 PRO A N 1
ATOM 629 C CA . PRO A 1 84 ? 3.764 3.474 -4.500 1.00 79.12 84 PRO A CA 1
ATOM 630 C C . PRO A 1 84 ? 2.653 3.454 -5.573 1.00 79.12 84 PRO A C 1
ATOM 632 O O . PRO A 1 84 ? 1.799 4.341 -5.594 1.00 79.12 84 PRO A O 1
ATOM 635 N N . CYS A 1 85 ? 2.674 2.480 -6.493 1.00 83.44 85 CYS A N 1
ATOM 636 C CA . CYS A 1 85 ? 1.819 2.455 -7.682 1.00 83.44 85 CYS A CA 1
ATOM 637 C C . CYS A 1 85 ? 1.971 3.767 -8.484 1.00 83.44 85 CYS A C 1
ATOM 639 O O . CYS A 1 85 ? 3.072 4.313 -8.576 1.00 83.44 85 CYS A O 1
ATOM 641 N N . ASP A 1 86 ? 0.894 4.268 -9.077 1.00 82.12 86 ASP A N 1
ATOM 642 C CA . ASP A 1 86 ? 0.808 5.581 -9.722 1.00 82.12 86 ASP A CA 1
ATOM 643 C C . ASP A 1 86 ? 0.244 6.667 -8.785 1.00 82.12 86 ASP A C 1
ATOM 645 O O . ASP A 1 86 ? -0.263 7.688 -9.251 1.00 82.12 86 ASP A O 1
ATOM 649 N N . ALA A 1 87 ? 0.341 6.470 -7.462 1.00 84.94 87 ALA A N 1
ATOM 650 C CA . ALA A 1 87 ? -0.109 7.432 -6.453 1.00 84.94 87 ALA A CA 1
ATOM 651 C C . ALA A 1 87 ? 0.957 7.794 -5.396 1.00 84.94 87 ALA A C 1
ATOM 653 O O . ALA A 1 87 ? 0.676 7.759 -4.194 1.00 84.94 87 ALA A O 1
ATOM 654 N N . PRO A 1 88 ? 2.184 8.177 -5.809 1.00 82.56 88 PRO A N 1
ATOM 655 C CA . PRO A 1 88 ? 3.238 8.582 -4.876 1.00 82.56 88 PRO A CA 1
ATOM 656 C C . PRO A 1 88 ? 2.874 9.840 -4.072 1.00 82.56 88 PRO A C 1
ATOM 658 O O . PRO A 1 88 ? 3.268 9.970 -2.913 1.00 82.56 88 PRO A O 1
ATOM 661 N N . ASP A 1 89 ? 2.047 10.718 -4.644 1.00 83.44 89 ASP A N 1
ATOM 662 C CA . ASP A 1 89 ? 1.533 11.926 -4.001 1.00 83.44 89 ASP A CA 1
ATOM 663 C C . ASP A 1 89 ? 0.704 11.620 -2.745 1.00 83.44 89 ASP A C 1
ATOM 665 O O . ASP A 1 89 ? 0.835 12.316 -1.739 1.00 83.44 89 ASP A O 1
ATOM 669 N N . LEU A 1 90 ? -0.072 10.531 -2.759 1.00 81.50 90 LEU A N 1
ATOM 670 C CA . LEU A 1 90 ? -0.882 10.104 -1.613 1.00 81.50 90 LEU A CA 1
ATOM 671 C C . LEU A 1 90 ? -0.042 9.542 -0.457 1.00 81.50 90 LEU A C 1
ATOM 673 O O . LEU A 1 90 ? -0.495 9.542 0.684 1.00 81.50 90 LEU A O 1
ATOM 677 N N . LEU A 1 91 ? 1.179 9.084 -0.737 1.00 80.19 91 LEU A N 1
ATOM 678 C CA . LEU A 1 91 ? 2.146 8.646 0.276 1.00 80.19 91 LEU A CA 1
ATOM 679 C C . LEU A 1 91 ? 3.113 9.768 0.683 1.00 80.19 91 LEU A C 1
ATOM 681 O O . LEU A 1 91 ? 3.898 9.598 1.615 1.00 80.19 91 LEU A O 1
ATOM 685 N N . GLY A 1 92 ? 3.069 10.920 0.005 1.00 79.50 92 GLY A N 1
ATOM 686 C CA . GLY A 1 92 ? 4.004 12.021 0.221 1.00 79.50 92 GLY A CA 1
ATOM 687 C C . GLY A 1 92 ? 5.447 11.674 -0.157 1.00 79.50 92 GLY A C 1
ATOM 688 O O . GLY A 1 92 ? 6.374 12.222 0.441 1.00 79.50 92 GLY A O 1
ATOM 689 N N . VAL A 1 93 ? 5.634 10.759 -1.112 1.00 77.75 93 VAL A N 1
ATOM 690 C CA . VAL A 1 93 ? 6.946 10.325 -1.614 1.00 77.75 93 VAL A CA 1
ATOM 691 C C . VAL A 1 93 ? 7.143 10.784 -3.054 1.00 77.75 93 VAL A C 1
ATOM 693 O O . VAL A 1 93 ? 6.179 11.008 -3.780 1.00 77.75 93 VAL A O 1
ATOM 696 N N . GLU A 1 94 ? 8.394 10.878 -3.495 1.00 77.12 94 GLU A N 1
ATOM 697 C CA . GLU A 1 94 ? 8.728 11.082 -4.905 1.00 77.12 94 GLU A CA 1
ATOM 698 C C . GLU A 1 94 ? 9.467 9.845 -5.430 1.00 77.12 94 GLU A C 1
ATOM 700 O O . GLU A 1 94 ? 10.441 9.407 -4.810 1.00 77.12 94 GLU A O 1
ATOM 705 N N . PRO A 1 95 ? 9.017 9.234 -6.542 1.00 73.00 95 PRO A N 1
ATOM 706 C CA . PRO A 1 95 ? 9.697 8.079 -7.100 1.00 73.00 95 PRO A CA 1
ATOM 707 C C . PRO A 1 95 ? 11.026 8.518 -7.713 1.00 73.00 95 PRO A C 1
ATOM 709 O O . PRO A 1 95 ? 11.077 9.395 -8.575 1.00 73.00 95 PRO A O 1
ATOM 712 N N . GLN A 1 96 ? 12.109 7.863 -7.309 1.00 76.56 96 GLN A N 1
ATOM 713 C CA . GLN A 1 96 ? 13.395 8.043 -7.967 1.00 76.56 96 GLN A CA 1
ATOM 714 C C . GLN A 1 96 ? 13.327 7.454 -9.380 1.00 76.56 96 GLN A C 1
ATOM 716 O O . GLN A 1 96 ? 12.770 6.375 -9.575 1.00 76.56 96 GLN A O 1
ATOM 721 N N . LEU A 1 97 ? 13.896 8.142 -10.372 1.00 76.38 97 LEU A N 1
ATOM 722 C CA . LEU A 1 97 ? 13.897 7.707 -11.772 1.00 76.38 97 LEU A CA 1
ATOM 723 C C . LEU A 1 97 ? 15.329 7.442 -12.257 1.00 76.38 97 LEU A C 1
ATOM 725 O O . LEU A 1 97 ? 16.261 8.172 -11.920 1.00 76.38 97 LEU A O 1
ATOM 729 N N . HIS A 1 98 ? 15.509 6.401 -13.069 1.00 74.44 98 HIS A N 1
ATOM 730 C CA . HIS A 1 98 ? 16.718 6.219 -13.865 1.00 74.44 98 HIS A CA 1
ATOM 731 C C . HIS A 1 98 ? 16.840 7.357 -14.893 1.00 74.44 98 HIS A C 1
ATOM 733 O O . HIS A 1 98 ? 15.828 7.9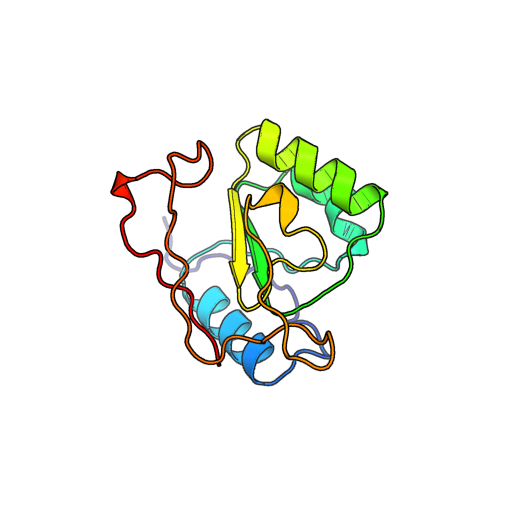46 -15.276 1.00 74.44 98 HIS A O 1
ATOM 739 N N . PRO A 1 99 ? 18.039 7.620 -15.448 1.00 80.00 99 PRO A N 1
ATOM 740 C CA . PRO A 1 99 ? 18.209 8.599 -16.528 1.00 80.00 99 PRO A CA 1
ATOM 741 C C . PRO A 1 99 ? 17.323 8.349 -17.762 1.00 80.00 99 PRO A C 1
ATOM 743 O O . PRO A 1 99 ? 17.059 9.269 -18.527 1.00 80.00 99 PRO A O 1
ATOM 746 N N . SER A 1 100 ? 16.847 7.115 -17.953 1.00 81.06 100 SER A N 1
ATOM 747 C CA . SER A 1 100 ? 15.887 6.740 -18.998 1.00 81.06 100 SER A CA 1
ATOM 748 C C . SER A 1 100 ? 14.445 7.198 -18.727 1.00 81.06 100 SER A C 1
ATOM 750 O O . SER A 1 100 ? 13.585 6.999 -19.580 1.00 81.06 100 SER A O 1
ATOM 752 N N . GLY A 1 101 ? 14.158 7.756 -17.548 1.00 71.12 101 GLY A N 1
ATOM 753 C CA . GLY A 1 101 ? 12.813 8.108 -17.086 1.00 71.12 101 GLY A CA 1
ATOM 754 C C . GLY A 1 101 ? 12.028 6.940 -16.479 1.00 71.12 101 GLY A C 1
ATOM 755 O O . GLY A 1 101 ? 10.934 7.146 -15.962 1.00 71.12 101 GLY A O 1
ATOM 756 N N . ALA A 1 102 ? 12.571 5.718 -16.505 1.00 70.56 102 ALA A N 1
ATOM 757 C CA . ALA A 1 102 ? 11.956 4.579 -15.833 1.00 70.56 102 ALA A CA 1
ATOM 758 C C . ALA A 1 102 ? 12.089 4.722 -14.306 1.00 70.56 102 ALA A C 1
ATOM 760 O O . ALA A 1 102 ? 13.169 5.104 -13.846 1.00 70.56 102 ALA A O 1
ATOM 761 N N . PRO A 1 103 ? 11.060 4.380 -13.509 1.00 66.62 103 PRO A N 1
ATOM 762 C CA . PRO A 1 103 ? 11.193 4.333 -12.060 1.00 66.62 103 PRO A CA 1
ATOM 763 C C . PRO A 1 103 ? 12.354 3.429 -11.654 1.00 66.62 103 PRO A C 1
ATOM 765 O O . PRO A 1 103 ? 12.452 2.294 -12.126 1.00 66.62 103 PRO A O 1
ATOM 768 N N . VAL A 1 104 ? 13.220 3.932 -10.776 1.00 68.12 104 VAL A N 1
ATOM 769 C CA . VAL A 1 104 ? 14.164 3.093 -10.047 1.00 68.12 104 VAL A CA 1
ATOM 770 C C . VAL A 1 104 ? 13.321 2.187 -9.174 1.00 68.12 104 VAL A C 1
ATOM 772 O O . VAL A 1 104 ? 12.709 2.614 -8.196 1.00 68.12 104 VAL A O 1
ATOM 775 N N . GLN A 1 105 ? 13.261 0.921 -9.559 1.00 59.34 105 GLN A N 1
ATOM 776 C CA . GLN A 1 105 ? 12.795 -0.107 -8.654 1.00 59.34 105 GLN A CA 1
ATOM 777 C C . GLN A 1 105 ? 13.953 -0.338 -7.697 1.00 59.34 105 GLN A C 1
ATOM 779 O O . GLN A 1 105 ? 14.986 -0.878 -8.091 1.00 59.34 105 GLN A O 1
ATOM 784 N N . LEU A 1 106 ? 13.816 0.192 -6.482 1.00 50.91 106 LEU A N 1
ATOM 785 C CA . LEU A 1 106 ? 14.774 -0.029 -5.413 1.00 50.91 106 LEU A CA 1
ATOM 786 C C . LEU A 1 106 ? 14.701 -1.511 -5.042 1.00 50.91 106 LEU A C 1
ATOM 788 O O . LEU A 1 106 ? 13.951 -1.901 -4.153 1.00 50.91 106 LEU A O 1
ATOM 792 N N . GLY A 1 107 ? 15.469 -2.330 -5.758 1.00 48.72 107 GLY A N 1
ATOM 793 C CA . GLY A 1 107 ? 16.073 -3.486 -5.123 1.00 48.72 107 GLY A CA 1
ATOM 794 C C . GLY A 1 107 ? 16.903 -2.948 -3.964 1.00 48.72 107 GLY A C 1
ATOM 795 O O . GLY A 1 107 ? 17.819 -2.158 -4.185 1.00 48.72 107 GLY A O 1
ATOM 796 N N . GLU A 1 108 ? 16.452 -3.265 -2.754 1.00 45.03 108 GLU A N 1
ATOM 797 C CA . GLU A 1 108 ? 16.974 -2.820 -1.458 1.00 45.03 108 GLU A CA 1
ATOM 798 C C . GLU A 1 108 ? 17.217 -1.297 -1.334 1.00 45.03 108 GLU A C 1
ATOM 800 O O . GLU A 1 108 ? 18.318 -0.792 -1.547 1.00 45.03 108 GLU A O 1
ATOM 805 N N . GLY A 1 109 ? 16.200 -0.528 -0.924 1.00 37.78 109 GLY A N 1
ATOM 806 C CA . GLY A 1 109 ? 16.368 0.906 -0.664 1.00 37.78 109 GLY A CA 1
ATOM 807 C C . GLY A 1 109 ? 15.486 1.446 0.457 1.00 37.78 109 GLY A C 1
ATOM 808 O O . GLY A 1 109 ? 14.284 1.199 0.508 1.00 37.78 109 GLY A O 1
ATOM 809 N N . TYR A 1 110 ? 16.111 2.196 1.361 1.00 41.72 110 TYR A N 1
ATOM 810 C CA . TYR A 1 110 ? 15.499 2.817 2.532 1.00 41.72 110 TYR A CA 1
ATOM 811 C C . TYR A 1 110 ? 14.680 4.054 2.131 1.00 41.72 110 TYR A C 1
ATOM 813 O O . TYR A 1 110 ? 15.204 4.942 1.461 1.00 41.72 110 TYR A O 1
ATOM 821 N N . ALA A 1 111 ? 13.426 4.160 2.580 1.00 41.56 111 ALA A N 1
ATOM 822 C CA . ALA A 1 111 ? 12.702 5.431 2.567 1.00 41.56 111 ALA A CA 1
ATOM 823 C C . ALA A 1 111 ? 12.995 6.179 3.877 1.00 41.56 111 ALA A C 1
ATOM 825 O O . ALA A 1 111 ? 12.754 5.650 4.962 1.00 41.56 111 ALA A O 1
ATOM 826 N N . CYS A 1 112 ? 13.525 7.399 3.783 1.00 39.56 112 CYS A N 1
ATOM 827 C CA . CYS A 1 112 ? 13.777 8.267 4.930 1.00 39.56 112 CYS A CA 1
ATOM 828 C C . CYS A 1 112 ? 12.887 9.508 4.813 1.00 39.56 112 CYS A C 1
ATOM 830 O O . CYS A 1 112 ? 12.906 10.189 3.789 1.00 39.56 112 CYS A O 1
ATOM 832 N N . ALA A 1 113 ? 12.083 9.794 5.836 1.00 45.81 113 ALA A N 1
ATOM 833 C CA . ALA A 1 113 ? 11.265 10.999 5.858 1.00 45.81 113 ALA A CA 1
ATOM 834 C C . ALA A 1 113 ? 12.133 12.212 6.237 1.00 45.81 113 ALA A C 1
ATOM 836 O O . ALA A 1 113 ? 12.662 12.280 7.344 1.00 45.81 113 ALA A O 1
ATOM 837 N N . GLU A 1 114 ? 12.254 13.193 5.338 1.00 49.28 114 GLU A N 1
ATOM 838 C CA . GLU A 1 114 ? 13.018 14.428 5.594 1.00 49.28 114 GLU A CA 1
ATOM 839 C C . GLU A 1 114 ? 12.235 15.482 6.403 1.00 49.28 114 GLU A C 1
ATOM 841 O O . GLU A 1 114 ? 12.799 16.475 6.863 1.00 49.28 114 GLU A O 1
ATOM 846 N N . ARG A 1 115 ? 10.923 15.285 6.589 1.00 51.66 115 ARG A N 1
ATOM 847 C CA . ARG A 1 115 ? 10.016 16.217 7.278 1.00 51.66 115 ARG A CA 1
ATOM 848 C C . ARG A 1 115 ? 8.892 15.477 7.997 1.00 51.66 115 ARG A C 1
ATOM 850 O O . ARG A 1 115 ? 8.564 14.350 7.633 1.00 51.66 115 ARG A O 1
ATOM 857 N N . GLU A 1 116 ? 8.295 16.121 9.001 1.00 53.78 116 GLU A N 1
ATOM 858 C CA . GLU A 1 116 ? 7.108 15.592 9.684 1.00 53.78 116 GLU A CA 1
ATOM 859 C C . GLU A 1 116 ? 5.971 15.370 8.681 1.00 53.78 116 GLU A C 1
ATOM 861 O O . GLU A 1 116 ? 5.563 16.292 7.973 1.00 53.78 116 GLU A O 1
ATOM 866 N N . ASN A 1 117 ? 5.468 14.136 8.624 1.00 52.59 117 ASN A N 1
ATOM 867 C CA . ASN A 1 117 ? 4.340 13.747 7.793 1.00 52.59 117 ASN A CA 1
ATOM 868 C C . ASN A 1 117 ? 3.268 13.122 8.707 1.00 52.59 117 ASN A C 1
ATOM 870 O O . ASN A 1 117 ? 3.576 12.175 9.429 1.00 52.59 117 ASN A O 1
ATOM 874 N N . PRO A 1 118 ? 2.013 13.604 8.705 1.00 53.78 118 PRO A N 1
ATOM 875 C CA . PRO A 1 118 ? 0.944 13.006 9.509 1.00 53.78 118 PRO A CA 1
ATOM 876 C C . PRO A 1 118 ? 0.657 11.531 9.159 1.00 53.78 118 PRO A C 1
ATOM 878 O O . PRO A 1 118 ? 0.107 10.814 9.992 1.00 53.78 118 PRO A O 1
ATOM 881 N N . LEU A 1 119 ? 1.076 11.064 7.976 1.00 46.94 119 LEU A N 1
ATOM 882 C CA . LEU A 1 119 ? 1.030 9.663 7.534 1.00 46.94 119 LEU A CA 1
ATOM 883 C C . LEU A 1 119 ? 2.285 8.851 7.922 1.00 46.94 119 LEU A C 1
ATOM 885 O O . LEU A 1 119 ? 2.299 7.635 7.764 1.00 46.94 119 LEU A O 1
ATOM 889 N N . PHE A 1 120 ? 3.338 9.502 8.424 1.00 50.53 120 PHE A N 1
ATOM 890 C CA . PHE A 1 120 ? 4.637 8.909 8.763 1.00 50.53 120 PHE A CA 1
ATOM 891 C C . PHE A 1 120 ? 5.129 9.514 10.087 1.00 50.53 120 PHE A C 1
ATOM 893 O O . PHE A 1 120 ? 5.852 10.514 10.122 1.00 50.53 120 PHE A O 1
ATOM 900 N N . LYS A 1 121 ? 4.689 8.936 11.212 1.00 51.69 121 LYS A N 1
ATOM 901 C CA . LYS A 1 121 ? 5.114 9.404 12.538 1.00 51.69 121 LYS A CA 1
ATOM 902 C C . LYS A 1 121 ? 6.626 9.258 12.684 1.00 51.69 121 LYS A C 1
ATOM 904 O O . LYS A 1 121 ? 7.184 8.201 12.413 1.00 51.69 121 LYS A O 1
ATOM 909 N N . ARG A 1 122 ? 7.275 10.317 13.165 1.00 43.19 122 ARG A N 1
ATOM 910 C CA . ARG A 1 122 ? 8.732 10.401 13.352 1.00 43.19 122 ARG A CA 1
ATOM 911 C C . ARG A 1 122 ? 9.281 9.275 14.241 1.00 43.19 122 ARG A C 1
ATOM 913 O O . ARG A 1 122 ? 10.386 8.794 14.024 1.00 43.19 122 ARG A O 1
ATOM 920 N N . ASP A 1 123 ? 8.468 8.837 15.196 1.00 49.66 123 ASP A N 1
ATOM 921 C CA . ASP A 1 123 ? 8.728 7.772 16.169 1.00 49.66 123 ASP A CA 1
ATOM 922 C C . ASP A 1 123 ? 8.725 6.364 15.554 1.00 49.66 123 ASP A C 1
ATOM 924 O O . ASP A 1 123 ? 9.090 5.404 16.226 1.00 49.66 123 ASP A O 1
ATOM 928 N N . TRP A 1 124 ? 8.299 6.215 14.296 1.00 45.19 124 TRP A N 1
ATOM 929 C CA . TRP A 1 124 ? 8.321 4.920 13.613 1.00 45.19 124 TRP A CA 1
ATOM 930 C C . TRP A 1 124 ? 9.726 4.544 13.129 1.00 45.19 124 TRP A C 1
ATOM 932 O O . TRP A 1 124 ? 9.916 3.407 12.702 1.00 45.19 124 TRP A O 1
ATOM 942 N N . GLU A 1 125 ? 10.695 5.466 13.245 1.00 46.06 125 GLU A N 1
ATOM 943 C CA . GLU A 1 125 ? 12.064 5.327 12.741 1.00 46.06 125 GLU A CA 1
ATOM 944 C C . GLU A 1 125 ? 12.082 4.701 11.328 1.00 46.06 125 GLU A C 1
ATOM 946 O O . GLU A 1 125 ? 11.130 4.843 10.559 1.00 46.06 125 GLU A O 1
ATOM 951 N N . LEU A 1 126 ? 13.198 4.092 10.929 1.00 39.94 126 LEU A N 1
ATOM 952 C CA . LEU A 1 126 ? 13.394 3.470 9.622 1.00 39.94 126 LEU A CA 1
ATOM 953 C C . LEU A 1 126 ? 12.294 2.418 9.355 1.00 39.94 126 LEU A C 1
ATOM 955 O O . LEU A 1 126 ? 12.348 1.296 9.861 1.00 39.94 126 LEU A O 1
ATOM 959 N N . LEU A 1 127 ? 11.290 2.762 8.547 1.00 39.38 127 LEU A N 1
ATOM 960 C CA . LEU A 1 127 ? 10.248 1.821 8.144 1.00 39.38 127 LEU A CA 1
ATOM 961 C C . LEU A 1 127 ? 10.853 0.793 7.181 1.00 39.38 127 LEU A C 1
ATOM 963 O O . LEU A 1 127 ? 11.247 1.110 6.058 1.00 39.38 127 LEU A O 1
ATOM 967 N N . HIS A 1 128 ? 10.938 -0.454 7.645 1.00 35.34 128 HIS A N 1
ATOM 968 C CA . HIS A 1 128 ? 11.415 -1.587 6.858 1.00 35.34 128 HIS A CA 1
ATOM 969 C C . HIS A 1 128 ? 10.467 -1.863 5.682 1.00 35.34 128 HIS A C 1
ATOM 971 O O . HIS A 1 128 ? 9.418 -2.488 5.840 1.00 35.34 128 HIS A O 1
ATOM 977 N N . GLY A 1 129 ? 10.865 -1.436 4.486 1.00 36.72 129 GLY A N 1
ATOM 978 C CA . GLY A 1 129 ? 10.343 -1.965 3.232 1.00 36.72 129 GLY A CA 1
ATOM 979 C C . GLY A 1 129 ? 11.113 -3.229 2.858 1.00 36.72 129 GLY A C 1
ATOM 980 O O . GLY A 1 129 ? 12.335 -3.196 2.745 1.00 36.72 129 GLY A O 1
ATOM 981 N N . PHE A 1 130 ? 10.421 -4.353 2.675 1.00 32.69 130 PHE A N 1
ATOM 982 C CA . PHE A 1 130 ? 11.017 -5.530 2.041 1.00 32.69 130 PHE A CA 1
ATOM 983 C C . PHE A 1 130 ? 10.766 -5.475 0.539 1.00 32.69 130 PHE A C 1
ATOM 985 O O . PHE A 1 130 ? 9.626 -5.242 0.140 1.00 32.69 130 PHE A O 1
ATOM 992 N N . GLY A 1 131 ? 11.798 -5.785 -0.255 1.00 37.66 131 GLY A N 1
ATOM 993 C CA . GLY A 1 131 ? 11.599 -6.480 -1.522 1.00 37.66 131 GLY A CA 1
ATOM 994 C C . GLY A 1 131 ? 12.464 -6.095 -2.710 1.00 37.66 131 GLY A C 1
ATOM 995 O O . GLY A 1 131 ? 12.183 -5.091 -3.357 1.00 37.66 131 GLY A O 1
ATOM 996 N N . GLY A 1 132 ? 13.389 -6.996 -3.060 1.00 36.00 132 GLY A N 1
ATOM 997 C CA . GLY A 1 132 ? 14.070 -7.062 -4.352 1.00 36.00 132 GLY A CA 1
ATOM 998 C C . GLY A 1 132 ? 15.543 -7.362 -4.215 1.00 36.00 132 GLY A C 1
ATOM 999 O O . GLY A 1 132 ? 16.303 -6.383 -4.319 1.00 36.00 132 GLY A O 1
#

pLDDT: mean 70.3, std 20.09, range [22.09, 93.69]

Foldseek 3Di:
DDDDPPQPPDDQPPPDDPFSVVVVVVVSVPPDNDDDDDLVCQLVCLVVDQEAEAAAAAAHDPSNLVSVLVSVVVVRHYHYAQDPHVPCVSVVHDFDADPVRHGPRPPDDWDDDPDDDPNDHVVVPTDDHDDD

Secondary structure (DSSP, 8-state):
--S------PPPPTT--HHHHHHHHHHHTTT-------GGGHHHHGGG-SEEEEES--PPPHHHHHHHHHHHHTT-EEEEES--TT-HHHHT----B-TTS-B---TT-----SS-BTTB-GGG-S------